Protein AF-A0A9N8QH90-F1 (afdb_monomer)

Foldseek 3Di:
DDWDADPVVRFIEAEDEDDDDDPVCPPVCPVVVVVVVVVVVCVVRVHPYYDYDDDPPPVVVVCCCCVVVVDDDDPPDDDDDDDPVNVVCVVVPDD

Secondary structure (DSSP, 8-state):
-EEEEETTTTEEEEEE------GGGTTTTHHHHHHHHHHHHHHHTT-SEEEE---TT-HHHHHIIIIII-PPP-TT-------HHHHHHGGGS--

Solvent-accessible surface area (backbone atoms only — not comparable to full-atom values): 6140 Å² total; per-residue (Å²): 108,53,79,46,78,38,85,90,73,75,35,40,24,36,35,46,75,81,87,86,74,60,78,94,54,55,96,70,53,53,69,60,53,52,53,49,54,52,49,51,52,27,56,77,67,59,29,80,48,75,47,68,81,76,65,92,82,44,55,73,59,51,50,44,39,41,76,70,70,64,52,80,85,72,84,91,65,76,94,81,82,70,54,75,68,54,53,59,52,54,79,71,56,88,126

Mean predicted aligned error: 3.35 Å

Nearest PDB structures (foldseek):
  8xjf-assembly1_A-2  TM=9.415E-01  e=7.665E-07  Arabidopsis thaliana
  8xj9-assembly1_A  TM=8.471E-01  e=4.146E-07  Arabidopsis thaliana
  8xjh-assembly1_A  TM=9.086E-01  e=1.862E-06  Arabidopsis thaliana
  7zhc-assembly1_B  TM=8.828E-01  e=2.619E-06  Physcomitrium patens
  8a9o-assembly1_A  TM=9.213E-01  e=6.940E-05  Acinetobacter baumannii

Sequence (95 aa):
YFFTYSTWTGKPSLYLEDLYVEQSRRNGGVGKAIFRALGEVAREKGCMRMDWSVLTWNAPSIAFYEKTLGATRMEEWRQMRLDEDGIKRLETLGL

pLDDT: mean 95.79, std 4.69, range [63.03, 98.69]

Organism: NCBI:txid157183

InterPro domains:
  IPR000182 GNAT domain [PF00583] (10-70)
  IPR000182 GNAT domain [PS51186] (1-94)
  IPR016181 Acyl-CoA N-acyltransferase [SSF55729] (1-84)
  IPR051016 Diverse Substrate Acetyltransferase [PTHR10545] (1-91)

Structure (mmCIF, N/CA/C/O backbone):
data_AF-A0A9N8QH90-F1
#
_entry.id   AF-A0A9N8QH90-F1
#
loop_
_atom_site.group_PDB
_atom_site.id
_atom_site.type_symbol
_atom_site.label_atom_id
_atom_site.label_alt_id
_atom_site.label_comp_id
_atom_site.label_asym_id
_atom_site.label_entity_id
_atom_site.label_seq_id
_atom_site.pdbx_PDB_ins_code
_atom_site.Cartn_x
_atom_site.Cartn_y
_atom_site.Cartn_z
_atom_site.occupancy
_atom_site.B_iso_or_equiv
_atom_site.auth_seq_id
_atom_site.auth_comp_id
_atom_site.auth_asym_id
_atom_site.auth_atom_id
_atom_site.pdbx_PDB_model_num
ATOM 1 N N . TYR A 1 1 ? -8.723 -3.649 -6.729 1.00 96.94 1 TYR A N 1
ATOM 2 C CA . TYR A 1 1 ? -7.624 -4.565 -6.369 1.00 96.94 1 TYR A CA 1
ATOM 3 C C . TYR A 1 1 ? -7.441 -5.564 -7.498 1.00 96.94 1 TYR A C 1
ATOM 5 O O . TYR A 1 1 ? -8.376 -5.767 -8.266 1.00 96.94 1 TYR A O 1
ATOM 13 N N . PHE A 1 2 ? -6.269 -6.172 -7.604 1.00 98.12 2 PHE A N 1
ATOM 14 C CA . PHE A 1 2 ? -5.964 -7.237 -8.561 1.00 98.12 2 PHE A CA 1
ATOM 15 C C . PHE A 1 2 ? -4.998 -8.239 -7.923 1.00 98.12 2 PHE A C 1
ATOM 17 O O . PHE A 1 2 ? -4.521 -8.014 -6.812 1.00 98.12 2 PHE A O 1
ATOM 24 N N . PHE A 1 3 ? -4.729 -9.356 -8.598 1.00 97.94 3 PHE A N 1
ATOM 25 C CA . PHE A 1 3 ? -3.760 -10.340 -8.120 1.00 97.94 3 PHE A CA 1
ATOM 26 C C . PHE A 1 3 ? -2.415 -10.154 -8.813 1.00 97.94 3 PHE A C 1
ATOM 28 O O . PHE A 1 3 ? -2.349 -9.990 -10.029 1.00 97.94 3 PHE A O 1
ATOM 35 N N . THR A 1 4 ? -1.346 -10.207 -8.031 1.00 96.88 4 THR A N 1
ATOM 36 C CA . THR A 1 4 ? 0.037 -10.274 -8.501 1.00 96.88 4 THR A CA 1
ATOM 37 C C . THR A 1 4 ? 0.633 -11.626 -8.130 1.00 96.88 4 THR A C 1
ATOM 39 O O . THR A 1 4 ? 0.058 -12.383 -7.344 1.00 96.88 4 THR A O 1
ATOM 42 N N . TYR A 1 5 ? 1.789 -11.958 -8.700 1.00 95.38 5 TYR A N 1
ATOM 43 C CA . TYR A 1 5 ? 2.538 -13.151 -8.325 1.00 95.38 5 TYR A CA 1
ATOM 44 C C . TYR A 1 5 ? 3.807 -12.752 -7.578 1.00 95.38 5 TYR A C 1
ATOM 46 O O . TYR A 1 5 ? 4.553 -11.884 -8.029 1.00 95.38 5 TYR A O 1
ATOM 54 N N . SER A 1 6 ? 4.053 -13.389 -6.435 1.00 92.00 6 SER A N 1
ATOM 55 C CA . SER A 1 6 ? 5.273 -13.179 -5.664 1.00 92.00 6 SER A CA 1
ATOM 56 C C . SER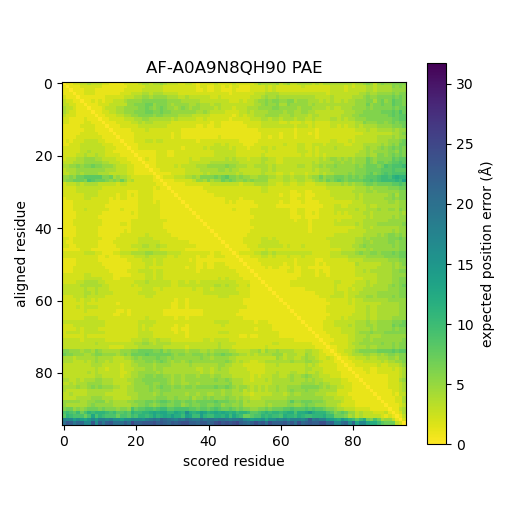 A 1 6 ? 6.260 -14.302 -5.949 1.00 92.00 6 SER A C 1
ATOM 58 O O . SER A 1 6 ? 6.021 -15.461 -5.609 1.00 92.00 6 SER A O 1
ATOM 60 N N . THR A 1 7 ? 7.406 -13.951 -6.528 1.00 92.44 7 THR A N 1
ATOM 61 C CA . THR A 1 7 ? 8.522 -14.885 -6.731 1.00 92.44 7 THR A CA 1
ATOM 62 C C . THR A 1 7 ? 9.124 -15.368 -5.410 1.00 92.44 7 THR A C 1
ATOM 64 O O . THR A 1 7 ? 9.621 -16.485 -5.351 1.00 92.44 7 THR A O 1
ATOM 67 N N . TRP A 1 8 ? 9.014 -14.579 -4.336 1.00 90.38 8 TRP A N 1
ATOM 68 C CA . TRP A 1 8 ? 9.517 -14.936 -3.004 1.00 90.38 8 TRP A CA 1
ATOM 69 C C . TRP A 1 8 ? 8.709 -16.038 -2.324 1.00 90.38 8 TRP A C 1
ATOM 71 O O . TRP A 1 8 ? 9.265 -16.858 -1.602 1.00 90.38 8 TRP A O 1
ATOM 81 N N . THR A 1 9 ? 7.391 -16.048 -2.520 1.00 93.19 9 THR A N 1
ATOM 82 C CA . THR A 1 9 ? 6.499 -17.016 -1.864 1.00 93.19 9 THR A CA 1
ATOM 83 C C . THR A 1 9 ? 6.028 -18.118 -2.805 1.00 93.19 9 THR A C 1
ATOM 85 O O . THR A 1 9 ? 5.425 -19.083 -2.340 1.00 93.19 9 THR A O 1
ATOM 88 N N . GLY A 1 10 ? 6.259 -17.971 -4.115 1.00 96.38 10 GLY A N 1
ATOM 89 C CA . GLY A 1 10 ? 5.754 -18.885 -5.139 1.00 96.38 10 GLY A CA 1
ATOM 90 C C . GLY A 1 10 ? 4.223 -18.939 -5.201 1.00 96.38 10 GLY A C 1
ATOM 91 O O . GLY A 1 10 ? 3.656 -19.953 -5.601 1.00 96.38 10 GLY A O 1
ATOM 92 N N . LYS A 1 11 ? 3.539 -17.891 -4.726 1.00 96.75 11 LYS A N 1
ATOM 93 C CA . LYS A 1 11 ? 2.078 -17.850 -4.567 1.00 96.75 11 LYS A CA 1
ATOM 94 C C . LYS A 1 11 ? 1.510 -16.487 -4.977 1.00 96.75 11 LYS A C 1
ATOM 96 O O . LYS A 1 11 ? 2.246 -15.491 -4.980 1.00 96.75 11 LYS A O 1
ATOM 101 N N . PRO A 1 12 ? 0.205 -16.412 -5.305 1.00 97.44 12 PRO A N 1
ATOM 102 C CA . PRO A 1 12 ? -0.440 -15.140 -5.590 1.00 97.44 12 PRO A CA 1
ATOM 103 C C . PRO A 1 12 ? -0.387 -14.191 -4.384 1.00 97.44 12 PRO A C 1
ATOM 105 O O . PRO A 1 12 ? -0.187 -14.587 -3.232 1.00 97.44 12 PRO A O 1
ATOM 108 N N . SER A 1 13 ? -0.550 -12.909 -4.670 1.00 97.94 13 SER A N 1
ATOM 109 C CA . SER A 1 13 ? -0.702 -11.820 -3.708 1.00 97.94 13 SER A CA 1
ATOM 110 C C . SER A 1 13 ? -1.852 -10.933 -4.169 1.00 97.94 13 SER A C 1
ATOM 112 O O . SER A 1 13 ? -2.093 -10.821 -5.369 1.00 97.94 13 SER A O 1
ATOM 114 N N . LEU A 1 14 ? -2.578 -10.309 -3.247 1.00 98.62 14 LEU A N 1
ATOM 115 C CA . LEU A 1 14 ? -3.604 -9.325 -3.598 1.00 98.62 14 LEU A CA 1
ATOM 116 C C . LEU A 1 14 ? -2.991 -7.926 -3.513 1.00 98.62 14 LEU A C 1
ATOM 118 O O . LEU A 1 14 ? -2.503 -7.532 -2.460 1.00 98.62 14 LEU A O 1
ATOM 122 N N . TYR A 1 15 ? -3.039 -7.169 -4.605 1.00 98.38 15 TYR A N 1
ATOM 123 C CA . TYR A 1 15 ? -2.610 -5.775 -4.638 1.00 98.38 15 TYR A CA 1
ATOM 124 C C . TYR A 1 15 ? -3.819 -4.836 -4.605 1.00 98.38 15 TYR A C 1
ATOM 126 O O . TYR A 1 15 ? -4.717 -4.915 -5.454 1.00 98.38 15 TYR A O 1
ATOM 134 N N . LEU A 1 16 ? -3.867 -3.953 -3.611 1.00 98.62 16 LEU A N 1
ATOM 135 C CA . LEU A 1 16 ? -4.880 -2.907 -3.505 1.00 98.62 16 LEU A CA 1
ATOM 136 C C . LEU A 1 16 ? -4.340 -1.618 -4.139 1.00 98.62 16 LEU A C 1
ATOM 138 O O . LEU A 1 16 ? -3.483 -0.965 -3.558 1.00 98.62 16 LEU A O 1
ATOM 142 N N . GLU A 1 17 ? -4.867 -1.276 -5.320 1.00 97.75 17 GLU A N 1
ATOM 143 C CA . GLU A 1 17 ? -4.474 -0.072 -6.072 1.00 97.75 17 GLU A CA 1
ATOM 144 C C . GLU A 1 17 ? -4.915 1.213 -5.365 1.00 97.75 17 GLU A C 1
ATOM 146 O O . GLU A 1 17 ? -4.085 1.986 -4.904 1.00 97.75 17 GLU A O 1
ATOM 151 N N . ASP A 1 18 ? -6.230 1.395 -5.216 1.00 97.19 18 ASP A N 1
ATOM 152 C CA . ASP A 1 18 ? -6.816 2.600 -4.644 1.00 97.19 18 ASP A CA 1
ATOM 153 C C . ASP A 1 18 ? -7.844 2.266 -3.568 1.00 97.19 18 ASP A C 1
ATOM 155 O O . ASP A 1 18 ? -8.632 1.319 -3.675 1.00 97.19 18 ASP A O 1
ATOM 159 N N . LEU A 1 19 ? -7.860 3.107 -2.537 1.00 96.25 19 LEU A N 1
ATOM 160 C CA . LEU A 1 19 ? -8.857 3.095 -1.482 1.00 96.25 19 LEU A CA 1
ATOM 161 C C . LEU A 1 19 ? -9.238 4.525 -1.120 1.00 96.25 19 LEU A C 1
ATOM 163 O O . LEU A 1 19 ? -8.403 5.324 -0.699 1.00 96.25 19 LEU A O 1
ATOM 167 N N . TYR A 1 20 ? -10.532 4.816 -1.192 1.00 95.50 20 TYR A N 1
ATOM 168 C CA . TYR A 1 20 ? -11.091 6.077 -0.738 1.00 95.50 20 TYR A CA 1
ATOM 169 C C . TYR A 1 20 ? -12.299 5.827 0.160 1.00 95.50 20 TYR A C 1
ATOM 171 O O . TYR A 1 20 ? -13.156 4.994 -0.127 1.00 95.50 20 TYR A O 1
ATOM 179 N N . VAL A 1 21 ? -12.366 6.584 1.253 1.00 94.88 21 VAL A N 1
ATOM 180 C CA . VAL A 1 21 ? -13.546 6.678 2.112 1.00 94.88 21 VAL A CA 1
ATOM 181 C C . VAL A 1 21 ? -13.928 8.148 2.198 1.00 94.88 21 VAL A C 1
ATOM 183 O O . VAL A 1 21 ? -13.093 8.992 2.558 1.00 94.88 21 VAL A O 1
ATOM 186 N N . GLU A 1 22 ? -15.188 8.434 1.873 1.00 96.31 22 GLU A N 1
ATOM 187 C CA . GLU A 1 22 ? -15.791 9.761 1.986 1.00 96.31 22 GLU A CA 1
ATOM 188 C C . GLU A 1 22 ? -15.555 10.336 3.387 1.00 96.31 22 GLU A C 1
ATOM 190 O O . GLU A 1 22 ? -15.679 9.628 4.388 1.00 96.31 22 GLU A O 1
ATOM 195 N N . GLN A 1 23 ? -15.202 11.620 3.475 1.00 94.56 23 GLN A N 1
ATOM 196 C CA . GLN A 1 23 ? -14.779 12.243 4.732 1.00 94.56 23 GLN A CA 1
ATOM 197 C C . GLN A 1 23 ? -15.818 12.106 5.856 1.00 94.56 23 GLN A C 1
ATOM 199 O O . GLN A 1 23 ? -15.440 11.792 6.983 1.00 94.56 23 GLN A O 1
ATOM 204 N N . SER A 1 24 ? -17.106 12.252 5.534 1.00 96.56 24 SER A N 1
ATOM 205 C CA . SER A 1 24 ? -18.241 12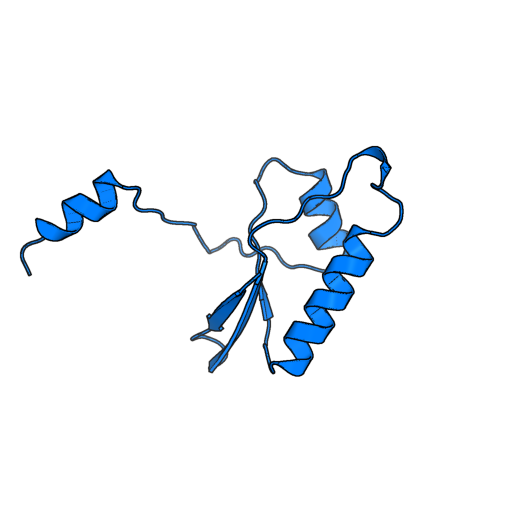.103 6.461 1.00 96.56 24 SER A CA 1
ATOM 206 C C . SER A 1 24 ? -18.389 10.683 7.036 1.00 96.56 24 SER A C 1
ATOM 208 O O . SER A 1 24 ? -19.010 10.492 8.078 1.00 96.56 24 SER A O 1
ATOM 210 N N . ARG A 1 25 ? -17.801 9.678 6.375 1.00 94.12 25 ARG A N 1
ATOM 211 C CA . ARG A 1 25 ? -17.855 8.253 6.743 1.00 94.12 25 ARG A CA 1
ATOM 212 C C . ARG A 1 25 ? -16.563 7.749 7.395 1.00 94.12 25 ARG A C 1
ATOM 214 O O . ARG A 1 25 ? -16.477 6.579 7.781 1.00 94.12 25 ARG A O 1
ATOM 221 N N . ARG A 1 26 ? -15.532 8.594 7.509 1.00 93.38 26 ARG A N 1
ATOM 222 C CA . ARG A 1 26 ? -14.267 8.231 8.168 1.00 93.38 26 ARG A CA 1
ATOM 223 C C . ARG A 1 26 ? -14.479 8.039 9.669 1.00 93.38 26 ARG A C 1
ATOM 225 O O . ARG A 1 26 ? -15.451 8.512 10.241 1.00 93.38 26 ARG A O 1
ATOM 232 N N . ASN A 1 27 ? -13.578 7.290 10.303 1.00 89.81 27 ASN A N 1
ATOM 233 C CA . ASN A 1 27 ? -13.646 6.898 11.721 1.00 89.81 27 ASN A CA 1
ATOM 234 C C . ASN A 1 27 ? -14.859 6.026 12.121 1.00 89.81 27 ASN A C 1
ATOM 236 O O . ASN A 1 27 ? -14.897 5.539 13.244 1.00 89.81 27 ASN A O 1
ATOM 240 N N . GLY A 1 28 ? -15.779 5.718 11.198 1.00 93.19 28 GLY A N 1
ATOM 241 C CA . GLY A 1 28 ? -16.898 4.788 11.406 1.00 93.19 28 GLY A CA 1
ATOM 242 C C . GLY A 1 28 ? -16.574 3.310 11.148 1.00 93.19 28 GLY A C 1
ATOM 243 O O . GLY A 1 28 ? -17.477 2.499 10.991 1.00 93.19 28 GLY A O 1
ATOM 244 N N . GLY A 1 29 ? -15.294 2.940 11.028 1.00 95.94 29 GLY A N 1
ATOM 245 C CA . GLY A 1 29 ? -14.873 1.549 10.802 1.00 95.94 29 GLY A CA 1
ATOM 246 C C . GLY A 1 29 ? -14.911 1.061 9.346 1.00 95.94 29 GLY A C 1
ATOM 247 O O . GLY A 1 29 ? -14.470 -0.056 9.087 1.00 95.94 29 GLY A O 1
ATOM 248 N N . VAL A 1 30 ? -15.331 1.894 8.386 1.00 97.25 30 VAL A N 1
ATOM 249 C CA . VAL A 1 30 ? -15.432 1.532 6.955 1.00 97.25 30 VAL A CA 1
ATOM 250 C C . VAL A 1 30 ? -14.115 0.985 6.395 1.00 97.25 30 VAL A C 1
ATOM 252 O O . VAL A 1 30 ? -14.102 -0.080 5.788 1.00 97.25 30 VAL A O 1
ATOM 255 N N . GLY A 1 31 ? -12.986 1.650 6.664 1.00 96.50 31 GLY A N 1
ATOM 256 C CA . GLY A 1 31 ? -11.673 1.169 6.216 1.00 96.50 31 GLY A CA 1
ATOM 257 C C . GLY A 1 31 ? -11.332 -0.223 6.762 1.00 96.50 31 GLY A C 1
ATOM 258 O O . GLY A 1 31 ? -10.859 -1.076 6.019 1.00 96.50 31 GLY A O 1
ATOM 259 N N . LYS A 1 32 ? -11.647 -0.498 8.037 1.00 97.56 32 LYS A N 1
ATOM 260 C CA . LYS A 1 32 ? -11.438 -1.825 8.644 1.00 97.56 32 LYS A CA 1
ATOM 261 C C . LYS A 1 32 ? -12.304 -2.889 7.968 1.00 97.56 32 LYS A C 1
ATOM 263 O O . LYS A 1 32 ? -11.827 -3.994 7.733 1.00 97.56 32 LYS A O 1
ATOM 268 N N . ALA A 1 33 ? -13.557 -2.558 7.656 1.00 98.19 33 ALA A N 1
ATOM 269 C CA . ALA A 1 33 ? -14.467 -3.466 6.964 1.00 98.19 33 ALA A CA 1
ATOM 270 C C . ALA A 1 33 ? -13.966 -3.802 5.551 1.00 98.19 33 ALA A C 1
ATOM 272 O O . ALA A 1 33 ? -13.964 -4.969 5.170 1.00 98.19 33 ALA A O 1
ATOM 273 N N . ILE A 1 34 ? -13.458 -2.807 4.816 1.00 98.06 34 ILE A N 1
ATOM 274 C CA . ILE A 1 34 ? -12.880 -3.016 3.483 1.00 98.06 34 ILE A CA 1
ATOM 275 C C . ILE A 1 34 ? -11.657 -3.938 3.558 1.00 98.06 34 ILE A C 1
ATOM 277 O O . ILE A 1 34 ? -11.607 -4.937 2.847 1.00 98.06 34 ILE A O 1
ATOM 281 N N . PHE A 1 35 ? -10.701 -3.668 4.453 1.00 98.38 35 PHE A N 1
ATOM 282 C CA . PHE A 1 35 ? -9.522 -4.531 4.599 1.00 98.38 35 PHE A CA 1
ATOM 283 C C . PHE A 1 35 ? -9.868 -5.947 5.073 1.00 98.38 35 PHE A C 1
ATOM 285 O O . PHE A 1 35 ? -9.238 -6.898 4.619 1.00 98.38 35 PHE A O 1
ATOM 292 N N . ARG A 1 36 ? -10.891 -6.115 5.924 1.00 98.44 36 ARG A N 1
ATOM 293 C CA . ARG A 1 36 ? -11.392 -7.444 6.309 1.00 98.44 36 ARG A CA 1
ATOM 294 C C . ARG A 1 36 ? -11.908 -8.218 5.097 1.00 98.44 36 ARG A C 1
ATOM 296 O O . ARG A 1 36 ? -11.473 -9.343 4.885 1.00 98.44 36 ARG A O 1
ATOM 303 N N . ALA A 1 37 ? -12.773 -7.601 4.294 1.00 98.69 37 ALA A N 1
ATOM 304 C CA . ALA A 1 37 ? -13.322 -8.233 3.097 1.00 98.69 37 ALA A CA 1
ATOM 305 C C . ALA A 1 37 ? -12.219 -8.589 2.083 1.00 98.69 37 ALA A C 1
ATOM 307 O O . ALA A 1 37 ? -12.216 -9.677 1.515 1.00 98.69 37 ALA A O 1
ATOM 308 N N . LEU A 1 38 ? -11.227 -7.712 1.893 1.00 98.62 38 LEU A N 1
ATOM 309 C CA . LEU A 1 38 ? -10.075 -8.014 1.037 1.00 98.62 38 LEU A CA 1
ATOM 310 C C . LEU A 1 38 ? -9.213 -9.155 1.597 1.00 98.62 38 LEU A C 1
ATOM 312 O O . LEU A 1 38 ? -8.727 -9.978 0.826 1.00 98.62 38 LEU A O 1
ATOM 316 N N . GLY A 1 39 ? -9.054 -9.240 2.920 1.00 98.56 39 GLY A N 1
ATOM 317 C CA . GLY A 1 39 ? -8.372 -10.354 3.581 1.00 98.56 39 GLY A CA 1
ATOM 318 C C . GLY A 1 39 ? -9.083 -11.693 3.376 1.00 98.56 39 GLY A C 1
ATOM 319 O O . GLY A 1 39 ? -8.427 -12.708 3.142 1.00 98.56 39 GLY A O 1
ATOM 320 N N . GLU A 1 40 ? -10.418 -11.703 3.395 1.00 98.69 40 GLU A N 1
ATOM 321 C CA . GLU A 1 40 ? -11.221 -12.889 3.071 1.00 98.69 40 GLU A CA 1
ATOM 322 C C . GLU A 1 40 ? -10.997 -13.331 1.620 1.00 98.69 40 GLU A C 1
ATOM 324 O O . GLU A 1 40 ? -10.669 -14.496 1.387 1.00 98.69 40 GLU A O 1
ATOM 329 N N . VAL A 1 41 ? -11.038 -12.393 0.666 1.00 98.69 41 VAL A N 1
ATOM 330 C CA . VAL A 1 41 ? -10.726 -12.665 -0.748 1.00 98.69 41 VAL A CA 1
ATOM 331 C C . VAL A 1 41 ? -9.302 -13.206 -0.911 1.00 98.69 41 VAL A C 1
ATOM 333 O O . VAL A 1 41 ? -9.090 -14.199 -1.608 1.00 98.69 41 VAL A O 1
ATOM 336 N N . ALA A 1 42 ? -8.312 -12.587 -0.260 1.00 98.50 42 ALA A N 1
ATOM 337 C CA . ALA A 1 42 ? -6.921 -13.028 -0.315 1.00 98.50 42 ALA A CA 1
ATOM 338 C C . ALA A 1 42 ? -6.773 -14.468 0.203 1.00 98.50 42 ALA A C 1
ATOM 340 O O . ALA A 1 42 ? -6.146 -15.299 -0.458 1.00 98.50 42 ALA A O 1
ATOM 341 N N . ARG A 1 43 ? -7.409 -14.790 1.336 1.00 98.50 43 ARG A N 1
ATOM 342 C CA . ARG A 1 43 ? -7.412 -16.138 1.919 1.00 98.50 43 ARG A CA 1
ATOM 343 C C . ARG A 1 43 ? -8.048 -17.160 0.978 1.00 98.50 43 ARG A C 1
ATOM 345 O O . ARG A 1 43 ? -7.469 -18.220 0.757 1.00 98.50 43 ARG A O 1
ATOM 352 N N . GLU A 1 44 ? -9.211 -16.851 0.410 1.00 98.50 44 GLU A N 1
ATOM 353 C CA . GLU A 1 44 ? -9.925 -17.740 -0.517 1.00 98.50 44 GLU A CA 1
ATOM 354 C C . GLU A 1 44 ? -9.143 -18.016 -1.801 1.00 98.50 44 GLU A C 1
ATOM 356 O O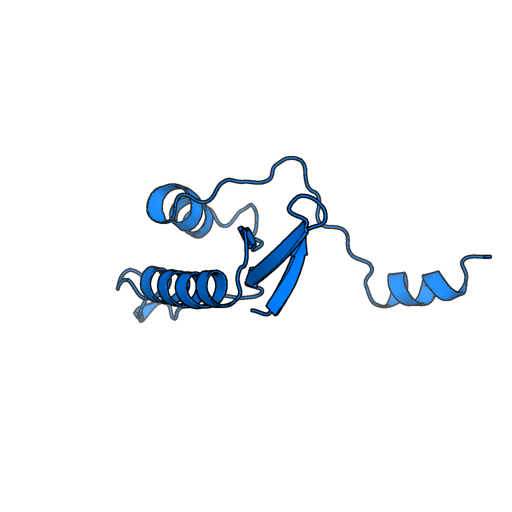 . GLU A 1 44 ? -9.222 -19.109 -2.358 1.00 98.50 44 GLU A O 1
ATOM 361 N N . LYS A 1 45 ? -8.353 -17.043 -2.263 1.00 98.06 45 LYS A N 1
ATOM 362 C CA . LYS A 1 45 ? -7.500 -17.182 -3.449 1.00 98.06 45 LYS A CA 1
ATOM 363 C C . LYS A 1 45 ? -6.108 -17.735 -3.146 1.00 98.06 45 LYS A C 1
ATOM 365 O O . LYS A 1 45 ? -5.270 -17.777 -4.042 1.00 98.06 45 LYS A O 1
ATOM 370 N N . GLY A 1 46 ? -5.849 -18.160 -1.908 1.00 97.88 46 GLY A N 1
ATOM 371 C CA . GLY A 1 46 ? -4.555 -18.713 -1.506 1.00 97.88 46 GLY A CA 1
ATOM 372 C C . GLY A 1 46 ? -3.409 -17.700 -1.587 1.00 97.88 46 GLY A C 1
ATOM 373 O O . GLY A 1 46 ? -2.258 -18.091 -1.794 1.00 97.88 46 GLY A O 1
ATOM 374 N N . CYS A 1 47 ? -3.714 -16.406 -1.460 1.00 98.38 47 CYS A N 1
ATOM 375 C CA . CYS A 1 47 ? -2.704 -15.359 -1.453 1.00 98.38 47 CYS A CA 1
ATOM 376 C C . CYS A 1 47 ? -1.865 -15.437 -0.176 1.00 98.38 47 CYS A C 1
ATOM 378 O O . CYS A 1 47 ? -2.408 -15.595 0.916 1.00 98.38 47 CYS A O 1
ATOM 380 N N . MET A 1 48 ? -0.545 -15.274 -0.299 1.00 97.31 48 MET A N 1
ATOM 381 C CA . MET A 1 48 ? 0.343 -15.252 0.879 1.00 97.31 48 MET A CA 1
ATOM 382 C C . MET A 1 48 ? 0.511 -13.867 1.487 1.00 97.31 48 MET A C 1
ATOM 384 O O . MET A 1 48 ? 0.952 -13.760 2.627 1.00 97.31 48 MET A O 1
ATOM 388 N N . ARG A 1 49 ? 0.199 -12.814 0.730 1.00 96.25 49 ARG A N 1
ATOM 389 C CA . ARG A 1 49 ? 0.295 -11.433 1.197 1.00 96.25 49 ARG A CA 1
ATOM 390 C C . ARG A 1 49 ? -0.695 -10.523 0.483 1.00 96.25 49 ARG A C 1
ATOM 392 O O . ARG A 1 49 ? -1.230 -10.862 -0.579 1.00 96.25 49 ARG A O 1
ATOM 399 N N . MET A 1 50 ? -0.907 -9.370 1.100 1.00 98.00 50 MET A N 1
ATOM 400 C CA . MET A 1 50 ? -1.599 -8.228 0.528 1.00 98.00 50 MET A CA 1
ATOM 401 C C . MET A 1 50 ? -0.634 -7.048 0.495 1.00 98.00 50 MET A C 1
ATOM 403 O O . MET A 1 50 ? -0.018 -6.759 1.516 1.00 98.00 50 MET A O 1
ATOM 407 N N . ASP A 1 51 ? -0.544 -6.371 -0.644 1.00 96.94 51 ASP A N 1
ATOM 408 C CA . ASP A 1 51 ? 0.372 -5.251 -0.860 1.00 96.94 51 ASP A CA 1
ATOM 409 C C . ASP A 1 51 ? -0.412 -4.007 -1.323 1.00 96.94 51 ASP A C 1
ATOM 411 O O . ASP A 1 51 ? -1.430 -4.115 -2.011 1.00 96.94 51 ASP A O 1
ATOM 415 N N . TRP A 1 52 ? 0.043 -2.819 -0.929 1.00 97.62 52 TRP A N 1
ATOM 416 C CA . TRP A 1 52 ? -0.464 -1.529 -1.407 1.00 97.62 52 TRP A CA 1
ATOM 417 C C . TRP A 1 52 ? 0.595 -0.447 -1.219 1.00 97.62 52 TRP A C 1
ATOM 419 O O . TRP A 1 52 ? 1.498 -0.578 -0.390 1.00 97.62 52 TRP A O 1
ATOM 429 N N . SER A 1 53 ? 0.466 0.639 -1.974 1.00 97.00 53 SER A N 1
ATOM 430 C CA . SER A 1 53 ? 1.304 1.825 -1.812 1.00 97.00 53 SER A CA 1
ATOM 431 C C . SER A 1 53 ? 0.585 2.893 -0.989 1.00 97.00 53 SER A C 1
ATOM 433 O O . SER A 1 53 ? -0.637 3.031 -1.017 1.00 97.00 53 SER A O 1
ATOM 435 N N . VAL A 1 54 ? 1.356 3.688 -0.250 1.00 97.06 54 VAL A N 1
ATOM 436 C CA . VAL A 1 54 ? 0.864 4.877 0.451 1.00 97.06 54 VAL A CA 1
ATOM 437 C C . VAL A 1 54 ? 1.842 6.020 0.231 1.00 97.06 54 VAL A C 1
ATOM 439 O O . VAL A 1 54 ? 3.057 5.827 0.270 1.00 97.06 54 VAL A O 1
ATOM 442 N N . LEU A 1 55 ? 1.317 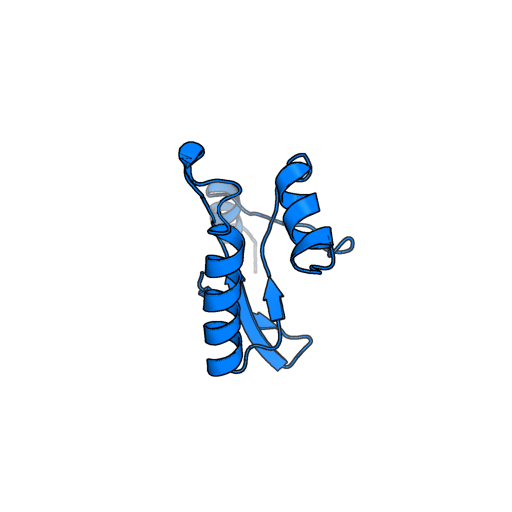7.221 -0.007 1.00 96.56 55 LEU A N 1
ATOM 443 C CA . LEU A 1 55 ? 2.149 8.413 -0.139 1.00 96.56 55 LEU A CA 1
ATOM 444 C C . LEU A 1 55 ? 2.901 8.664 1.170 1.00 96.56 55 LEU A C 1
ATOM 446 O O . LEU A 1 55 ? 2.312 8.631 2.250 1.00 96.56 55 LEU A O 1
ATOM 450 N N . THR A 1 56 ? 4.199 8.938 1.066 1.00 95.69 56 THR A N 1
ATOM 451 C CA . THR A 1 56 ? 5.120 9.038 2.213 1.00 95.69 56 THR A CA 1
ATOM 452 C C . THR A 1 56 ? 4.718 10.103 3.229 1.00 95.69 56 THR A C 1
ATOM 454 O O . THR A 1 56 ? 5.016 9.969 4.411 1.00 95.69 56 THR A O 1
ATOM 457 N N . TRP A 1 57 ? 4.010 11.138 2.783 1.00 97.44 57 TRP A N 1
ATOM 458 C CA . TRP A 1 57 ? 3.520 12.234 3.615 1.00 97.44 57 TRP A CA 1
ATOM 459 C C . TRP A 1 57 ? 2.148 11.964 4.255 1.00 97.44 57 TRP A C 1
ATOM 461 O O . TRP A 1 57 ? 1.696 12.745 5.091 1.00 97.44 57 TRP A O 1
ATOM 471 N N . ASN A 1 58 ? 1.456 10.879 3.895 1.00 97.31 58 ASN A N 1
ATOM 472 C CA . ASN A 1 58 ? 0.108 10.579 4.381 1.00 97.31 58 ASN A CA 1
ATOM 4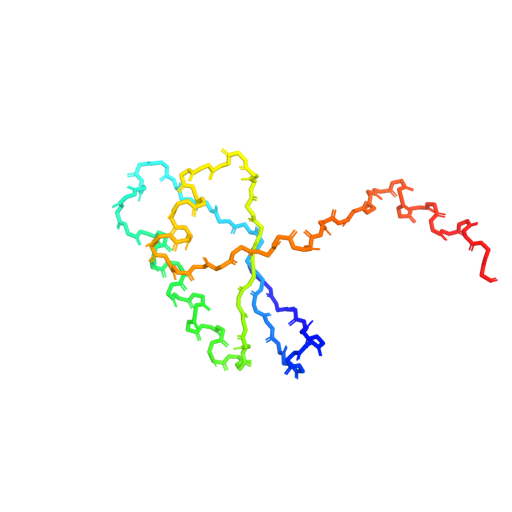73 C C . ASN A 1 58 ? 0.149 9.894 5.758 1.00 97.31 58 ASN A C 1
ATOM 475 O O . ASN A 1 58 ? -0.263 8.743 5.927 1.00 97.31 58 ASN A O 1
ATOM 479 N N . ALA A 1 59 ? 0.649 10.628 6.755 1.00 97.62 59 ALA A N 1
ATOM 480 C CA . ALA A 1 59 ? 0.818 10.154 8.125 1.00 97.62 59 ALA A CA 1
ATOM 481 C C . ALA A 1 59 ? -0.457 9.533 8.740 1.00 97.62 59 ALA A C 1
ATOM 483 O O . ALA A 1 59 ? -0.330 8.490 9.384 1.00 97.62 59 ALA A O 1
ATOM 484 N N . PRO A 1 60 ? -1.683 10.069 8.526 1.00 96.19 60 PRO A N 1
ATOM 485 C CA . PRO A 1 60 ? -2.895 9.435 9.048 1.00 96.19 60 PRO A CA 1
ATOM 486 C C . PRO A 1 60 ? -3.133 8.030 8.482 1.00 96.19 60 PRO A C 1
ATOM 488 O O . PRO A 1 60 ? -3.494 7.121 9.229 1.00 96.19 60 PRO A O 1
ATOM 491 N N . SER A 1 61 ? -2.907 7.834 7.179 1.00 97.00 61 SER A N 1
ATOM 492 C CA . SER A 1 61 ? -3.102 6.523 6.545 1.00 97.00 61 SER A CA 1
ATOM 493 C C . SER A 1 61 ? -2.002 5.545 6.941 1.00 97.00 61 SER A C 1
ATOM 495 O O . SER A 1 61 ? -2.307 4.404 7.268 1.00 97.00 61 SER A O 1
ATOM 497 N N . ILE A 1 62 ? -0.745 6.000 7.002 1.00 97.88 62 ILE A N 1
ATOM 498 C CA . ILE A 1 62 ? 0.386 5.191 7.488 1.00 97.88 62 ILE A CA 1
ATOM 499 C C . ILE A 1 62 ? 0.110 4.702 8.916 1.00 97.88 62 ILE A C 1
ATOM 501 O O . ILE A 1 62 ? 0.175 3.505 9.179 1.00 97.88 62 ILE A O 1
ATOM 505 N N . ALA A 1 63 ? -0.305 5.599 9.817 1.00 97.56 63 ALA A N 1
ATOM 506 C CA . ALA A 1 63 ? -0.645 5.231 11.189 1.00 97.56 63 ALA A CA 1
ATOM 507 C C . ALA A 1 63 ? -1.818 4.240 11.259 1.00 97.56 63 ALA A C 1
ATOM 509 O O . ALA A 1 63 ? -1.798 3.327 12.084 1.00 97.56 63 ALA A O 1
ATOM 510 N N . PHE A 1 64 ? -2.833 4.389 10.403 1.00 97.31 64 PHE A N 1
ATOM 511 C CA . PHE A 1 64 ? -3.912 3.409 10.296 1.00 97.31 64 PHE A CA 1
ATOM 512 C C . PHE A 1 64 ? -3.378 2.035 9.858 1.00 97.31 64 PHE A C 1
ATOM 514 O O . PHE A 1 64 ? -3.648 1.038 10.526 1.00 97.31 64 PHE A O 1
ATOM 521 N N . TYR A 1 65 ? -2.575 1.968 8.798 1.00 98.19 65 TYR A N 1
ATOM 522 C CA . TYR A 1 65 ? -2.027 0.708 8.293 1.00 98.19 65 TYR A CA 1
ATOM 523 C C . TYR A 1 65 ? -1.117 0.014 9.314 1.00 98.19 65 TYR A C 1
ATOM 525 O O . TYR A 1 65 ? -1.343 -1.149 9.638 1.00 98.19 65 TYR A O 1
ATOM 533 N N . GLU A 1 66 ? -0.145 0.721 9.883 1.00 97.94 66 GLU A N 1
ATOM 534 C CA . GLU A 1 66 ? 0.833 0.130 10.804 1.00 97.94 66 GLU A CA 1
ATOM 535 C C . GLU A 1 66 ? 0.217 -0.172 12.175 1.00 97.94 66 GLU A C 1
ATOM 537 O O . GLU A 1 66 ? 0.305 -1.292 12.671 1.00 97.94 66 GLU A O 1
ATOM 542 N N . LYS A 1 67 ? -0.459 0.806 12.792 1.00 97.75 67 LYS A N 1
ATOM 543 C CA . LYS A 1 67 ? -0.915 0.682 14.188 1.00 97.75 67 LYS A CA 1
ATOM 544 C C . LYS A 1 67 ? -2.262 -0.011 14.325 1.00 97.75 67 LYS A C 1
ATOM 546 O O . LYS A 1 67 ? -2.549 -0.569 15.378 1.00 97.75 67 LYS A O 1
ATOM 551 N N . THR A 1 68 ? -3.118 0.071 13.304 1.00 96.69 68 THR A N 1
ATOM 552 C CA . THR A 1 68 ? -4.474 -0.503 13.368 1.00 96.69 68 THR A CA 1
ATOM 553 C C . THR A 1 68 ? -4.584 -1.823 12.618 1.00 96.69 68 THR A C 1
ATOM 555 O O . THR A 1 68 ? -5.280 -2.713 13.100 1.00 96.69 68 THR A O 1
ATOM 558 N N . LEU A 1 69 ? -3.941 -1.956 11.451 1.00 97.38 69 LEU A N 1
ATOM 559 C CA . LEU A 1 69 ? -3.983 -3.195 10.663 1.00 97.38 69 LEU A CA 1
ATOM 560 C C . LEU A 1 69 ? -2.770 -4.107 10.893 1.00 97.38 69 LEU A C 1
ATOM 562 O O . LEU A 1 69 ? -2.838 -5.277 10.530 1.00 97.38 69 LEU A O 1
ATOM 566 N N . GLY A 1 70 ? -1.684 -3.601 11.487 1.00 97.94 70 GLY A N 1
ATOM 567 C CA . GLY A 1 70 ? -0.448 -4.366 11.686 1.00 97.94 70 GLY A CA 1
ATOM 568 C C . G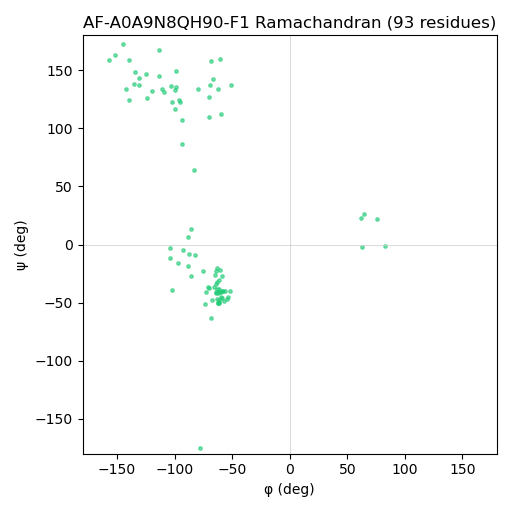LY A 1 70 ? 0.388 -4.528 10.413 1.00 97.94 70 GLY A C 1
ATOM 569 O O . GLY A 1 70 ? 1.169 -5.471 10.311 1.00 97.94 70 GLY A O 1
ATOM 570 N N . ALA A 1 71 ? 0.212 -3.649 9.421 1.00 98.00 71 ALA A N 1
ATOM 571 C CA . ALA A 1 71 ? 1.005 -3.679 8.196 1.00 98.00 71 ALA A CA 1
ATOM 572 C C . ALA A 1 71 ? 2.477 -3.342 8.483 1.00 98.00 71 ALA A C 1
ATOM 574 O O . ALA A 1 71 ? 2.772 -2.470 9.298 1.00 98.00 71 ALA A O 1
ATOM 575 N N . THR A 1 72 ? 3.397 -4.012 7.789 1.00 97.19 72 THR A N 1
ATOM 576 C CA . THR A 1 72 ? 4.837 -3.718 7.852 1.00 97.19 72 THR A CA 1
ATOM 577 C C . THR A 1 72 ? 5.267 -2.949 6.612 1.00 97.19 72 THR A C 1
ATOM 579 O 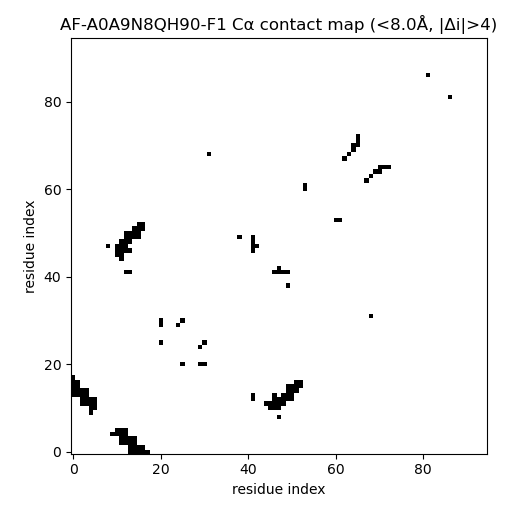O . THR A 1 72 ? 4.869 -3.280 5.495 1.00 97.19 72 THR A O 1
ATOM 582 N N . ARG A 1 73 ? 6.091 -1.919 6.808 1.00 95.19 73 ARG A N 1
ATOM 583 C CA . ARG A 1 73 ? 6.622 -1.097 5.724 1.00 95.19 73 ARG A CA 1
ATOM 584 C C . ARG A 1 73 ? 7.797 -1.774 5.025 1.00 95.19 73 ARG A C 1
ATOM 586 O O . ARG A 1 73 ? 8.718 -2.260 5.674 1.00 95.19 73 ARG A O 1
ATOM 593 N N . MET A 1 74 ? 7.780 -1.759 3.696 1.00 94.50 74 MET A N 1
ATOM 594 C CA . MET A 1 74 ? 8.846 -2.316 2.861 1.00 94.50 74 MET A CA 1
ATOM 595 C C . MET A 1 74 ? 9.860 -1.224 2.488 1.00 94.50 74 MET A C 1
ATOM 597 O O . MET A 1 74 ? 9.725 -0.589 1.448 1.00 94.50 74 MET A O 1
ATOM 601 N N . GLU A 1 75 ? 10.863 -0.990 3.339 1.00 90.94 75 GLU A N 1
ATOM 602 C CA . GLU A 1 75 ? 11.830 0.120 3.180 1.00 90.94 75 GLU A CA 1
ATOM 603 C C . GLU A 1 75 ? 12.883 -0.116 2.073 1.00 90.94 75 GLU A C 1
ATOM 605 O O . GLU A 1 75 ? 13.436 0.831 1.518 1.00 90.94 75 GLU A O 1
ATOM 610 N N . GLU A 1 76 ? 13.155 -1.372 1.706 1.00 91.75 76 GLU A N 1
ATOM 611 C CA . GLU A 1 76 ? 14.181 -1.710 0.701 1.00 91.75 76 GLU A CA 1
ATOM 612 C C . GLU A 1 76 ? 13.692 -1.590 -0.753 1.00 91.75 76 GLU A C 1
ATOM 614 O O . GLU A 1 76 ? 14.483 -1.674 -1.694 1.00 91.75 76 GLU A O 1
ATOM 619 N N . TRP A 1 77 ? 12.389 -1.387 -0.962 1.00 89.25 77 TRP A N 1
ATOM 620 C CA . TRP A 1 77 ? 11.779 -1.373 -2.289 1.00 89.25 77 TRP A CA 1
ATOM 621 C C . TRP A 1 77 ? 11.558 0.057 -2.776 1.00 89.25 77 TRP A C 1
ATOM 623 O O . TRP A 1 77 ? 10.996 0.894 -2.073 1.00 89.25 77 TRP A O 1
ATOM 633 N N . ARG A 1 78 ? 11.945 0.331 -4.025 1.00 92.25 78 ARG A N 1
ATOM 634 C CA . ARG A 1 78 ? 11.630 1.592 -4.707 1.00 92.25 78 ARG A CA 1
ATOM 635 C C . ARG A 1 78 ? 10.645 1.348 -5.836 1.00 92.25 78 ARG A C 1
ATOM 637 O O . ARG A 1 78 ? 10.838 0.447 -6.650 1.00 92.25 78 ARG A O 1
ATOM 644 N N . GLN A 1 79 ? 9.614 2.184 -5.909 1.00 92.94 79 GLN A N 1
ATOM 645 C CA . GLN A 1 79 ? 8.731 2.207 -7.066 1.00 92.94 79 GLN A CA 1
ATOM 646 C C . GLN A 1 79 ? 9.485 2.797 -8.260 1.00 92.94 79 GLN A C 1
ATOM 648 O O . GLN A 1 79 ? 10.029 3.896 -8.179 1.00 92.94 79 GLN A O 1
ATOM 653 N N . MET A 1 80 ? 9.482 2.068 -9.371 1.00 95.88 80 MET A N 1
ATOM 654 C CA . MET A 1 80 ? 10.004 2.525 -10.655 1.00 95.88 80 MET A CA 1
ATOM 655 C C . MET A 1 80 ? 8.839 2.646 -11.635 1.00 95.88 80 MET A C 1
ATOM 657 O O . MET A 1 80 ? 7.891 1.861 -11.577 1.00 95.88 80 MET A O 1
ATOM 661 N N . ARG A 1 81 ? 8.893 3.632 -12.531 1.00 96.88 81 ARG A N 1
ATOM 662 C CA . ARG A 1 81 ? 7.867 3.855 -13.551 1.00 96.88 81 ARG A CA 1
ATOM 663 C C . ARG A 1 81 ? 8.519 4.307 -14.847 1.00 96.88 81 ARG A C 1
ATOM 665 O O . ARG A 1 81 ? 9.347 5.211 -14.834 1.00 96.88 81 ARG A O 1
ATOM 672 N N . LEU A 1 82 ? 8.091 3.698 -15.945 1.00 97.81 82 LEU A N 1
ATOM 673 C CA . LEU A 1 82 ? 8.157 4.317 -17.259 1.00 97.81 82 LEU A CA 1
ATOM 674 C C . LEU A 1 82 ? 6.790 4.945 -17.514 1.00 97.81 82 LEU A C 1
ATOM 676 O O . LEU A 1 82 ? 5.762 4.284 -17.371 1.00 97.81 82 LEU A O 1
ATOM 680 N N . ASP A 1 83 ? 6.790 6.237 -17.798 1.00 97.38 83 ASP A N 1
ATOM 681 C CA . ASP A 1 83 ? 5.631 6.928 -18.346 1.00 97.38 83 ASP A CA 1
ATOM 682 C C . ASP A 1 83 ? 5.506 6.636 -19.848 1.00 97.38 83 ASP A C 1
ATOM 684 O O . ASP A 1 83 ? 6.247 5.819 -20.399 1.00 97.38 83 ASP A O 1
ATOM 688 N N . GLU A 1 84 ? 4.550 7.278 -20.515 1.00 97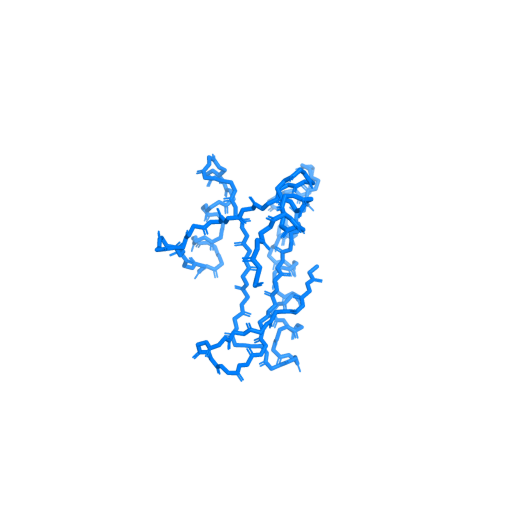.81 84 GLU A N 1
ATOM 689 C CA . GLU A 1 84 ? 4.276 7.042 -21.933 1.00 97.81 84 GLU A CA 1
ATOM 690 C C . GLU A 1 84 ? 5.533 7.198 -22.806 1.00 97.81 84 GLU A C 1
ATOM 692 O O . GLU A 1 84 ? 5.837 6.326 -23.623 1.00 97.81 84 GLU A O 1
ATOM 697 N N . ASP A 1 85 ? 6.315 8.256 -22.591 1.00 96.94 85 ASP A N 1
ATOM 698 C CA . ASP A 1 85 ? 7.547 8.494 -23.344 1.00 96.94 85 ASP A CA 1
ATOM 699 C C . ASP A 1 85 ? 8.645 7.495 -22.973 1.00 96.94 85 ASP A C 1
ATOM 701 O O . ASP A 1 85 ? 9.395 7.039 -23.838 1.00 96.94 85 ASP A O 1
ATOM 705 N N . GLY A 1 86 ? 8.748 7.124 -21.694 1.00 97.12 86 GLY A N 1
ATOM 706 C CA . GLY A 1 86 ? 9.639 6.063 -21.234 1.00 97.12 86 GLY A CA 1
ATOM 707 C C . GLY A 1 86 ? 9.353 4.717 -21.889 1.00 97.12 86 GLY A C 1
ATOM 708 O O . GLY A 1 86 ? 10.297 4.021 -22.258 1.00 97.12 86 GLY A O 1
ATOM 709 N N . ILE A 1 87 ? 8.076 4.382 -22.076 1.00 97.69 87 ILE A N 1
ATOM 710 C CA . ILE A 1 87 ? 7.640 3.162 -22.760 1.00 97.69 87 ILE A CA 1
ATOM 711 C C . ILE A 1 87 ? 8.010 3.231 -24.245 1.00 97.69 87 ILE A C 1
ATOM 713 O O . ILE A 1 87 ? 8.629 2.296 -24.744 1.00 97.69 87 ILE A O 1
ATOM 717 N N . LYS A 1 88 ? 7.723 4.345 -24.935 1.00 96.81 88 LYS A N 1
ATOM 718 C CA . LYS A 1 88 ? 8.080 4.523 -26.359 1.00 96.81 88 LYS A CA 1
ATOM 719 C C . LYS A 1 88 ? 9.580 4.372 -26.606 1.00 96.81 88 LYS A C 1
ATOM 721 O O . LYS A 1 88 ? 9.994 3.745 -27.575 1.00 96.81 88 LYS A O 1
ATOM 726 N N . ARG A 1 89 ? 10.421 4.893 -25.703 1.00 96.81 89 ARG A N 1
ATOM 727 C CA . ARG A 1 89 ? 11.883 4.753 -25.820 1.00 96.81 89 ARG A CA 1
ATOM 728 C C . ARG A 1 89 ? 12.358 3.297 -25.804 1.00 96.81 89 ARG A C 1
ATOM 730 O O . ARG A 1 89 ? 13.439 3.039 -26.330 1.00 96.81 89 ARG A O 1
ATOM 737 N N . LEU A 1 90 ? 11.586 2.350 -25.261 1.00 95.75 90 LEU A N 1
ATOM 738 C CA . LEU A 1 90 ? 11.970 0.934 -25.253 1.00 95.75 90 LEU A CA 1
ATOM 739 C C . LEU A 1 90 ? 12.124 0.353 -26.663 1.00 95.75 90 LEU A C 1
ATOM 741 O O . LEU A 1 90 ? 12.981 -0.497 -26.862 1.00 95.75 90 LEU A O 1
ATOM 745 N N . GLU A 1 91 ? 11.365 0.846 -27.646 1.00 94.44 91 GLU A N 1
ATOM 746 C CA . GLU A 1 91 ? 11.451 0.410 -29.052 1.00 94.44 91 GLU A CA 1
ATOM 747 C C . GLU A 1 91 ? 12.807 0.737 -29.689 1.00 94.44 91 GLU A C 1
ATOM 749 O O . GLU A 1 91 ? 13.223 0.112 -30.660 1.00 94.44 91 GLU A O 1
ATOM 754 N N . THR A 1 92 ? 13.501 1.730 -29.131 1.00 92.56 92 THR A N 1
ATOM 755 C CA . THR A 1 92 ? 14.811 2.185 -29.605 1.00 92.56 92 THR A CA 1
ATOM 756 C C . THR A 1 92 ? 15.971 1.493 -28.895 1.00 92.56 92 THR A C 1
ATOM 758 O O . THR A 1 92 ? 17.128 1.717 -29.254 1.00 92.56 92 THR A O 1
ATOM 761 N N . LEU A 1 93 ? 15.688 0.659 -27.885 1.00 91.50 93 LEU A N 1
ATOM 762 C CA . LEU A 1 93 ? 16.711 -0.165 -27.258 1.00 91.50 93 LEU A CA 1
ATOM 763 C C . LEU A 1 93 ? 17.121 -1.241 -28.264 1.00 91.50 93 LEU A C 1
ATOM 765 O O . LEU A 1 93 ? 16.341 -2.137 -28.575 1.00 91.50 93 LEU A O 1
ATOM 769 N N . GLY A 1 94 ? 18.342 -1.128 -28.788 1.00 73.06 94 GLY A N 1
ATOM 770 C CA . GLY A 1 94 ? 18.932 -2.174 -29.616 1.00 73.06 94 GLY A CA 1
ATOM 771 C C . GLY A 1 94 ? 19.029 -3.464 -28.807 1.00 73.06 94 GLY A C 1
ATOM 772 O O . GLY A 1 94 ? 19.776 -3.514 -27.827 1.00 73.06 94 GLY A O 1
ATOM 773 N N . LEU A 1 95 ? 18.238 -4.461 -29.200 1.00 63.03 95 LEU A N 1
ATOM 774 C CA . LEU A 1 95 ? 18.306 -5.839 -28.717 1.00 63.03 95 LEU A CA 1
ATOM 775 C C . LEU A 1 95 ? 19.206 -6.667 -29.635 1.00 63.03 95 LEU A C 1
ATOM 777 O O . LEU A 1 95 ? 19.108 -6.481 -30.870 1.00 63.03 95 LEU A O 1
#

Radius of gyrati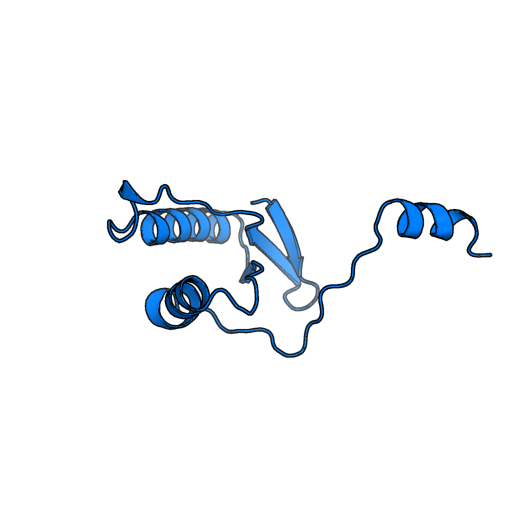on: 16.66 Å; Cα contacts (8 Å, |Δi|>4): 75; chains: 1; bounding box: 37×31×44 Å